Protein AF-A0A7S9HEJ2-F1 (afdb_monomer_lite)

Foldseek 3Di:
DDDDDDDDDPDPPVVVVVVVVVVVVVDPPVPPVPPDDDDPPPPDPDDDPLVVLVVVLVVLVVLLVVLVVVVDDPPDPSNVSNVVSVVSSVVSVVVNVVVVVVVVVVVVVVVVVVVVVVVVVVD

Sequence (123 aa):
MKKIANNQDRDGVASGKAQAHHWAILMPSNMANAVGGHSSHLRGEALSPLVRNRARNLMLAERYGLLLANYPTPGTEEWREMILINGLMGLHADRIARLELRLARSVSMQARRICEGLKSGAC

pLDDT: mean 75.52, std 24.95, range [34.84, 98.31]

Organism: NCBI:txid72407

Structure (mmCIF, N/CA/C/O backbone):
data_AF-A0A7S9HEJ2-F1
#
_entry.id   AF-A0A7S9HEJ2-F1
#
loop_
_atom_site.group_PDB
_atom_site.id
_atom_site.type_symbol
_atom_site.label_atom_id
_atom_site.label_alt_id
_atom_site.label_comp_id
_atom_site.label_asym_id
_atom_site.label_entity_id
_atom_site.label_seq_id
_atom_site.pdbx_PDB_ins_code
_atom_site.Cartn_x
_atom_site.Cartn_y
_atom_site.Cartn_z
_atom_site.occupancy
_atom_site.B_iso_or_equiv
_atom_site.auth_seq_id
_atom_site.auth_comp_id
_atom_site.auth_asym_id
_atom_site.auth_atom_id
_atom_site.pdbx_PDB_model_num
ATOM 1 N N . MET A 1 1 ? 17.605 -35.041 51.154 1.00 40.94 1 MET A N 1
ATOM 2 C CA . MET A 1 1 ? 18.213 -35.289 49.826 1.00 40.94 1 MET A CA 1
ATOM 3 C C . MET A 1 1 ? 17.146 -35.191 48.742 1.00 40.94 1 MET A C 1
ATOM 5 O O . MET A 1 1 ? 16.263 -36.033 48.728 1.00 40.94 1 MET A O 1
ATOM 9 N N . LYS A 1 2 ? 17.227 -34.171 47.876 1.00 37.66 2 LYS A N 1
ATOM 10 C CA . LYS A 1 2 ? 17.077 -34.219 46.402 1.00 37.66 2 LYS A CA 1
ATOM 11 C C . LYS A 1 2 ? 17.097 -32.775 45.877 1.00 37.66 2 LYS A C 1
ATOM 13 O O . LYS A 1 2 ? 16.096 -32.073 45.908 1.00 37.66 2 LYS A O 1
ATOM 18 N N . LYS A 1 3 ? 18.290 -32.333 45.463 1.00 40.19 3 LYS A N 1
ATOM 19 C CA . LYS A 1 3 ? 18.494 -31.188 44.566 1.00 40.19 3 LYS A CA 1
ATOM 20 C C . LYS A 1 3 ? 17.990 -31.613 43.188 1.00 40.19 3 LYS A C 1
ATOM 22 O O . LYS A 1 3 ? 18.443 -32.644 42.696 1.00 40.19 3 LYS A O 1
ATOM 27 N N . ILE A 1 4 ? 17.107 -30.833 42.577 1.00 43.03 4 ILE A N 1
ATOM 28 C CA . ILE A 1 4 ? 16.840 -30.925 41.141 1.00 43.03 4 ILE A CA 1
ATOM 29 C C . ILE A 1 4 ? 17.580 -29.750 40.506 1.00 43.03 4 ILE A C 1
ATOM 31 O O . ILE A 1 4 ? 17.310 -28.592 40.812 1.00 43.03 4 ILE A O 1
ATOM 35 N N . ALA A 1 5 ? 18.594 -30.091 39.721 1.00 39.66 5 ALA A N 1
ATOM 36 C CA . ALA A 1 5 ? 19.352 -29.196 38.865 1.00 39.66 5 ALA A CA 1
ATOM 37 C C . ALA A 1 5 ? 18.833 -29.296 37.421 1.00 39.66 5 ALA A C 1
ATOM 39 O O . ALA A 1 5 ? 18.221 -30.304 37.069 1.00 39.66 5 ALA A O 1
ATOM 40 N N . ASN A 1 6 ? 19.223 -28.308 36.605 1.00 36.34 6 ASN A N 1
ATOM 41 C CA . ASN A 1 6 ? 19.098 -28.212 35.142 1.00 36.34 6 ASN A CA 1
ATOM 42 C C . ASN A 1 6 ? 17.681 -27.977 34.588 1.00 36.34 6 ASN A C 1
ATOM 44 O O . ASN A 1 6 ? 16.712 -28.508 35.099 1.00 36.34 6 ASN A O 1
ATOM 48 N N . ASN A 1 7 ? 17.480 -27.187 33.532 1.00 36.19 7 ASN A N 1
ATOM 49 C CA . ASN A 1 7 ? 18.384 -26.872 32.428 1.00 36.19 7 ASN A CA 1
ATOM 50 C C . ASN A 1 7 ? 18.087 -25.468 31.878 1.00 36.19 7 ASN A C 1
ATOM 52 O O . ASN A 1 7 ? 16.936 -25.046 31.818 1.00 36.19 7 ASN A O 1
ATOM 56 N N . GLN A 1 8 ? 19.141 -24.772 31.456 1.00 44.47 8 GLN A N 1
ATOM 57 C CA . GLN A 1 8 ? 19.055 -23.611 30.575 1.00 44.47 8 GLN A CA 1
ATOM 58 C C . GLN A 1 8 ? 18.366 -24.018 29.269 1.00 44.47 8 GLN A C 1
ATOM 60 O O . GLN A 1 8 ? 18.913 -24.853 28.553 1.00 44.47 8 GLN A O 1
ATOM 65 N N . ASP A 1 9 ? 17.250 -23.378 28.923 1.00 36.38 9 ASP A N 1
ATOM 66 C CA . ASP A 1 9 ? 16.768 -23.359 27.542 1.00 36.38 9 ASP A CA 1
ATOM 67 C C . ASP A 1 9 ? 17.307 -22.101 26.859 1.00 36.38 9 ASP A C 1
ATOM 69 O O . ASP A 1 9 ? 16.798 -20.983 26.979 1.00 36.38 9 ASP A O 1
ATOM 73 N N . ARG A 1 10 ? 18.452 -22.297 26.207 1.00 46.47 10 ARG A N 1
ATOM 74 C CA . ARG A 1 10 ? 19.019 -21.383 25.225 1.00 46.47 10 ARG A CA 1
ATOM 75 C C . ARG A 1 10 ? 18.313 -21.654 23.903 1.0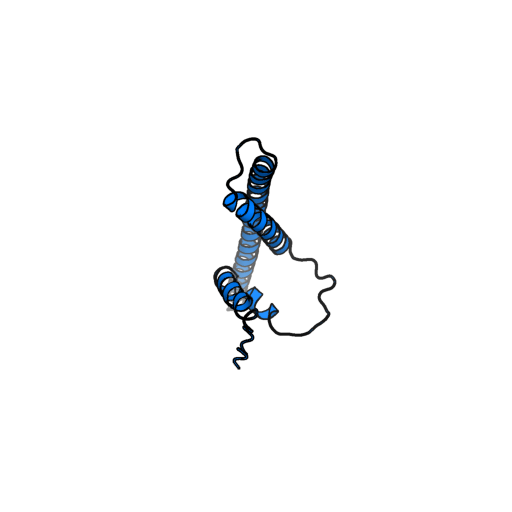0 46.47 10 ARG A C 1
ATOM 77 O O . ARG A 1 10 ? 18.800 -22.506 23.187 1.00 46.47 10 ARG A O 1
ATOM 84 N N . ASP A 1 11 ? 17.256 -20.924 23.551 1.00 42.25 11 ASP A N 1
ATOM 85 C CA . ASP A 1 11 ? 16.761 -20.943 22.159 1.00 42.25 11 ASP A CA 1
ATOM 86 C C . ASP A 1 11 ? 16.049 -19.656 21.699 1.00 42.25 11 ASP A C 1
ATOM 88 O O . ASP A 1 11 ? 15.240 -19.639 20.774 1.00 42.25 11 ASP A O 1
ATOM 92 N N . GLY A 1 12 ? 16.469 -18.504 22.230 1.00 38.31 12 GLY A N 1
ATOM 93 C CA . GLY A 1 12 ? 16.130 -17.186 21.666 1.00 38.31 12 GLY A CA 1
ATOM 94 C C . GLY A 1 12 ? 16.763 -16.883 20.293 1.00 38.31 12 GLY A C 1
ATOM 95 O O . GLY A 1 12 ? 16.649 -15.765 19.800 1.00 38.31 12 GLY A O 1
ATOM 96 N N . VAL A 1 13 ? 17.454 -17.845 19.667 1.00 43.94 13 VAL A N 1
ATOM 97 C CA . VAL A 1 13 ? 18.205 -17.652 18.410 1.00 43.94 13 VAL A CA 1
ATOM 98 C C . VAL A 1 13 ? 17.479 -18.253 17.194 1.00 43.94 13 VAL A C 1
ATOM 100 O O . VAL A 1 13 ? 17.736 -17.844 16.059 1.00 43.94 13 VAL A O 1
ATOM 103 N N . ALA A 1 14 ? 16.520 -19.164 17.393 1.00 41.41 14 ALA A N 1
ATOM 104 C CA . ALA A 1 14 ? 15.817 -19.826 16.290 1.00 41.41 14 ALA A CA 1
ATOM 105 C C . ALA A 1 14 ? 14.677 -18.983 15.678 1.00 41.41 14 ALA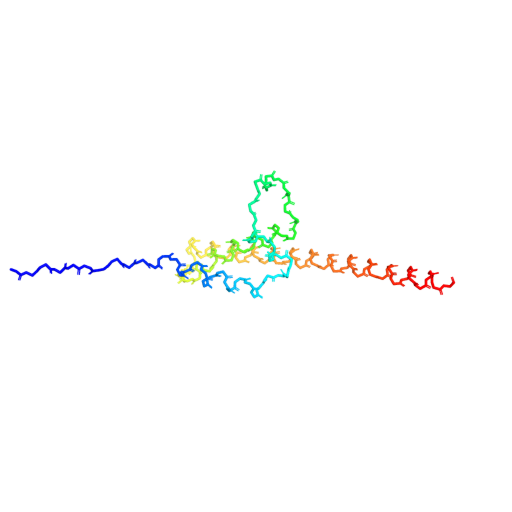 A C 1
ATOM 107 O O . ALA A 1 14 ? 14.390 -19.112 14.486 1.00 41.41 14 ALA A O 1
ATOM 108 N N . SER A 1 15 ? 14.074 -18.060 16.439 1.00 46.12 15 SER A N 1
ATOM 109 C CA . SER A 1 15 ? 12.928 -17.266 15.960 1.00 46.12 15 SER A CA 1
ATOM 110 C C . SER A 1 15 ? 13.301 -16.222 14.896 1.00 46.12 15 SER A C 1
ATOM 112 O O . SER A 1 15 ? 12.484 -15.904 14.035 1.00 46.12 15 SER A O 1
ATOM 114 N N . GLY A 1 16 ? 14.537 -15.709 14.902 1.00 39.72 16 GLY A N 1
ATOM 115 C CA . GLY A 1 16 ? 14.978 -14.696 13.933 1.00 39.72 16 GLY A CA 1
ATOM 116 C C . GLY A 1 16 ? 15.288 -15.265 12.544 1.00 39.72 16 GLY A C 1
ATOM 117 O O . GLY A 1 16 ? 15.007 -14.626 11.531 1.00 39.72 16 GLY A O 1
ATOM 118 N N . LYS A 1 17 ? 15.825 -16.492 12.471 1.00 43.72 17 LYS A N 1
ATOM 119 C CA . LYS A 1 17 ? 16.170 -17.123 11.186 1.00 43.72 17 LYS A CA 1
ATOM 120 C C . LYS A 1 17 ? 14.927 -17.554 10.413 1.00 43.72 17 LYS A C 1
ATOM 122 O O . LYS A 1 17 ? 14.845 -17.293 9.218 1.00 43.72 17 LYS A O 1
ATOM 127 N N . ALA A 1 18 ? 13.932 -18.134 11.085 1.00 45.88 18 ALA A N 1
ATOM 128 C CA . ALA A 1 18 ? 12.694 -18.566 10.433 1.00 45.88 18 ALA A CA 1
ATOM 129 C C . ALA A 1 18 ? 11.897 -17.389 9.836 1.00 45.88 18 ALA A C 1
ATOM 131 O O . ALA A 1 18 ? 11.342 -17.509 8.744 1.00 45.88 18 ALA A O 1
ATOM 132 N N . GLN A 1 19 ? 11.910 -16.224 10.493 1.00 47.97 19 GLN A N 1
ATOM 133 C CA . GLN A 1 19 ? 11.238 -15.023 9.991 1.00 47.97 19 GLN A CA 1
ATOM 134 C C . GLN A 1 19 ? 11.987 -14.389 8.807 1.00 47.97 19 GLN A C 1
ATOM 136 O O . GLN A 1 19 ? 11.357 -13.901 7.871 1.00 47.97 19 GLN A O 1
ATOM 14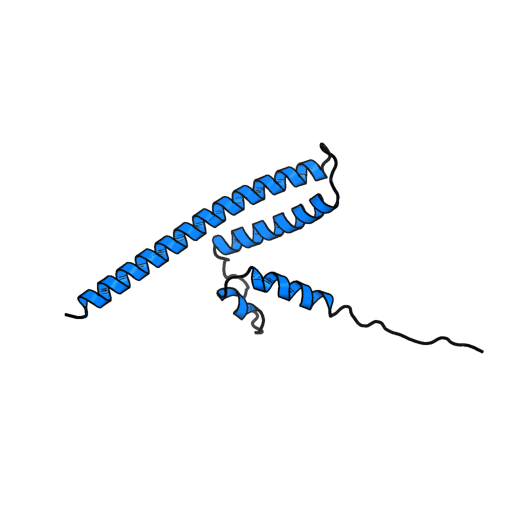1 N N . ALA A 1 20 ? 13.323 -14.469 8.788 1.00 48.59 20 ALA A N 1
ATOM 142 C CA . ALA A 1 20 ? 14.142 -13.999 7.668 1.00 48.59 20 ALA A CA 1
ATOM 143 C C . ALA A 1 20 ? 13.903 -14.799 6.371 1.00 48.59 20 ALA A C 1
ATOM 145 O O . ALA A 1 20 ? 13.948 -14.229 5.280 1.00 48.59 20 ALA A O 1
ATOM 146 N N . HIS A 1 21 ? 13.589 -16.096 6.473 1.00 48.03 21 HIS A N 1
ATOM 147 C CA . HIS A 1 21 ? 13.322 -16.940 5.303 1.00 48.03 21 HIS A CA 1
ATOM 148 C C . HIS A 1 21 ? 11.977 -16.644 4.618 1.00 48.03 21 HIS A C 1
ATOM 150 O O . HIS A 1 21 ? 11.869 -16.844 3.410 1.00 48.03 21 HIS A O 1
ATOM 156 N N . HIS A 1 22 ? 10.976 -16.116 5.332 1.00 44.19 22 HIS A N 1
ATOM 157 C CA . HIS A 1 22 ? 9.691 -15.753 4.720 1.00 44.19 22 HIS A CA 1
ATOM 158 C C . HIS A 1 22 ? 9.807 -14.498 3.835 1.00 44.19 22 HIS A C 1
ATOM 160 O O . HIS A 1 22 ? 9.222 -14.426 2.756 1.00 44.19 22 HIS A O 1
ATOM 166 N N . TRP A 1 23 ? 10.627 -13.523 4.242 1.00 40.44 23 TRP A N 1
ATOM 167 C CA . TRP A 1 23 ? 10.828 -12.280 3.488 1.00 40.44 23 TRP A CA 1
ATOM 168 C C . TRP A 1 23 ? 11.634 -12.461 2.196 1.00 40.44 23 TRP A C 1
ATOM 170 O O . TRP A 1 23 ? 11.516 -11.641 1.287 1.00 40.44 23 TRP A O 1
ATOM 180 N N . ALA A 1 24 ? 12.409 -13.543 2.071 1.00 50.69 24 ALA A N 1
ATOM 181 C CA . ALA A 1 24 ? 13.194 -13.832 0.869 1.00 50.69 24 ALA A CA 1
ATOM 182 C C . ALA A 1 24 ? 12.326 -14.176 -0.356 1.00 50.69 24 ALA A C 1
ATOM 184 O O . ALA A 1 24 ? 12.755 -13.965 -1.486 1.00 50.69 24 ALA A O 1
ATOM 185 N N . ILE A 1 25 ? 11.095 -14.657 -0.144 1.00 54.66 25 ILE A N 1
ATOM 186 C CA . ILE A 1 25 ? 10.165 -15.034 -1.221 1.00 54.66 25 ILE A CA 1
ATOM 187 C C . ILE A 1 25 ? 9.480 -13.794 -1.835 1.00 54.66 25 ILE A C 1
ATOM 189 O O . ILE A 1 25 ? 9.057 -13.826 -2.987 1.00 54.66 25 ILE A O 1
ATOM 193 N N . LEU A 1 26 ? 9.417 -12.675 -1.100 1.00 53.69 26 LEU A N 1
ATOM 194 C CA . LEU A 1 26 ? 8.764 -11.427 -1.528 1.00 53.69 26 LEU A CA 1
ATOM 195 C C . LEU A 1 26 ? 9.728 -10.321 -1.998 1.00 53.69 26 LEU A C 1
ATOM 197 O O . LEU A 1 26 ? 9.273 -9.251 -2.409 1.00 53.69 26 LEU A O 1
ATOM 201 N N . MET A 1 27 ? 11.043 -10.539 -1.941 1.00 45.88 27 MET A N 1
ATOM 202 C CA . MET A 1 27 ? 12.040 -9.513 -2.267 1.00 45.88 27 MET A CA 1
ATOM 203 C C . MET A 1 27 ? 12.646 -9.740 -3.664 1.00 45.88 27 MET A C 1
ATOM 205 O O . MET A 1 27 ? 13.093 -10.846 -3.963 1.00 45.88 27 MET A O 1
ATOM 209 N N . PRO A 1 28 ? 12.723 -8.710 -4.531 1.00 53.38 28 PRO A N 1
ATOM 210 C CA . PRO A 1 28 ? 13.456 -8.800 -5.792 1.00 53.38 28 PRO A CA 1
ATOM 211 C C . PRO A 1 28 ? 14.946 -9.095 -5.559 1.00 53.38 28 PRO A C 1
ATOM 213 O O . PRO A 1 28 ? 15.537 -8.608 -4.592 1.00 53.38 28 PRO A O 1
ATOM 216 N N . SER A 1 29 ? 15.582 -9.810 -6.493 1.00 52.78 29 SER A N 1
ATOM 217 C CA . SER A 1 29 ? 16.972 -10.297 -6.406 1.00 52.78 29 SER A CA 1
ATOM 218 C C . SER A 1 29 ? 18.046 -9.227 -6.139 1.00 52.78 29 SER A C 1
ATOM 220 O O . SER A 1 29 ? 19.181 -9.569 -5.824 1.00 52.78 29 SER A O 1
ATOM 222 N N . ASN A 1 30 ? 17.723 -7.933 -6.228 1.00 57.12 30 ASN A N 1
ATOM 223 C CA . ASN A 1 30 ? 18.665 -6.843 -5.964 1.00 57.12 30 ASN A CA 1
ATOM 224 C C . ASN A 1 30 ? 18.866 -6.513 -4.469 1.00 57.12 30 ASN A C 1
ATOM 226 O O . ASN A 1 30 ? 19.697 -5.663 -4.160 1.00 57.12 30 ASN A O 1
ATOM 230 N N . MET A 1 31 ? 18.135 -7.155 -3.550 1.00 48.91 31 MET A N 1
ATOM 231 C CA . MET A 1 31 ? 18.231 -6.901 -2.100 1.00 48.91 31 MET A CA 1
ATOM 232 C C . MET A 1 31 ? 19.071 -7.948 -1.337 1.00 48.91 31 MET A C 1
ATOM 234 O O . MET A 1 31 ? 19.369 -7.745 -0.162 1.00 48.91 31 MET A O 1
ATOM 238 N N . ALA A 1 32 ? 19.501 -9.043 -1.979 1.00 52.31 32 ALA A N 1
ATOM 239 C CA . ALA A 1 32 ? 20.243 -10.130 -1.319 1.00 52.31 32 ALA A CA 1
ATOM 240 C C . ALA A 1 32 ? 21.680 -9.748 -0.893 1.00 52.31 32 ALA A C 1
ATOM 242 O O . ALA A 1 32 ? 22.224 -10.336 0.038 1.00 52.31 32 ALA A O 1
ATOM 243 N N . ASN A 1 33 ? 22.279 -8.724 -1.510 1.00 47.41 33 ASN A N 1
ATOM 244 C CA . ASN A 1 33 ? 23.645 -8.275 -1.200 1.00 47.41 33 ASN A CA 1
ATOM 245 C C . ASN A 1 33 ? 23.776 -7.465 0.104 1.00 47.41 33 ASN A C 1
ATOM 247 O O . ASN A 1 33 ? 24.890 -7.136 0.499 1.00 47.41 33 ASN A O 1
ATOM 251 N N . ALA A 1 34 ? 22.676 -7.130 0.785 1.00 49.47 34 ALA A N 1
ATOM 252 C CA . ALA A 1 34 ? 22.713 -6.267 1.970 1.00 49.47 34 ALA A CA 1
ATOM 253 C C . ALA A 1 34 ? 22.954 -7.011 3.302 1.00 49.47 34 ALA A C 1
ATOM 255 O O . ALA A 1 34 ? 23.061 -6.368 4.342 1.00 49.47 34 ALA A O 1
ATOM 256 N N . VAL A 1 35 ? 23.031 -8.348 3.301 1.00 47.53 35 VAL A N 1
ATOM 257 C CA . VAL A 1 35 ? 23.050 -9.157 4.542 1.00 47.53 35 VAL A CA 1
ATOM 258 C C . VAL A 1 35 ? 24.462 -9.611 4.955 1.00 47.53 35 VAL A C 1
ATOM 260 O O . VAL A 1 35 ? 24.638 -10.211 6.011 1.00 47.53 35 VAL A O 1
ATOM 263 N N . GLY A 1 36 ? 25.505 -9.281 4.187 1.00 40.28 36 GLY A N 1
ATOM 264 C CA . GLY A 1 36 ? 26.872 -9.708 4.499 1.00 40.28 36 GLY A CA 1
ATOM 265 C C . GLY A 1 36 ? 27.923 -8.665 4.155 1.00 40.28 36 GLY A C 1
ATOM 266 O O . GLY A 1 36 ? 28.526 -8.733 3.093 1.00 40.28 36 GLY A O 1
ATOM 267 N N . GLY A 1 37 ? 28.184 -7.721 5.058 1.00 34.84 37 GLY A N 1
ATOM 268 C CA . GLY A 1 37 ? 29.343 -6.842 4.918 1.00 34.84 37 GLY A CA 1
ATOM 269 C C . GLY A 1 37 ? 29.308 -5.641 5.848 1.00 34.84 37 GLY A C 1
ATOM 270 O O . GLY A 1 37 ? 28.521 -4.720 5.658 1.00 34.84 37 GLY A O 1
ATOM 271 N N . HIS A 1 38 ? 30.192 -5.641 6.843 1.00 43.69 38 HIS A N 1
ATOM 272 C CA . HIS A 1 38 ? 30.537 -4.464 7.630 1.00 43.69 38 HIS A CA 1
ATOM 273 C C . HIS A 1 38 ? 30.900 -3.295 6.703 1.00 43.69 38 HIS A C 1
ATOM 275 O O . HIS A 1 38 ? 31.908 -3.364 6.007 1.00 43.69 38 HIS A O 1
ATOM 281 N N . SER A 1 39 ? 30.131 -2.209 6.721 1.00 37.75 39 SER A N 1
ATOM 282 C CA . SER A 1 39 ? 30.666 -0.886 6.399 1.00 37.75 39 SER A CA 1
ATOM 283 C C . SER A 1 39 ? 29.732 0.199 6.914 1.00 37.75 39 SER A C 1
ATOM 285 O O . SER A 1 39 ? 28.567 0.301 6.531 1.00 37.75 39 SER A O 1
ATOM 287 N N . SER A 1 40 ? 30.264 1.018 7.808 1.00 39.69 40 SER A N 1
ATOM 288 C CA . SER A 1 40 ? 29.671 2.198 8.432 1.00 39.69 40 SER A CA 1
ATOM 289 C C . SER A 1 40 ? 29.435 3.353 7.439 1.00 39.69 40 SER A C 1
ATOM 291 O O . SER A 1 40 ? 29.806 4.492 7.712 1.00 39.69 40 SER A O 1
ATOM 293 N N . HIS A 1 41 ? 28.820 3.083 6.282 1.00 35.25 41 HIS A N 1
ATOM 294 C CA . HIS A 1 41 ? 28.671 4.050 5.186 1.00 35.25 41 HIS A CA 1
ATOM 295 C C . HIS A 1 41 ? 27.221 4.386 4.797 1.00 35.25 41 HIS A C 1
ATOM 297 O O . HIS A 1 41 ? 26.989 5.057 3.800 1.00 35.25 41 HIS A O 1
ATOM 303 N N . LEU A 1 42 ? 26.221 3.989 5.590 1.00 43.44 42 LEU A N 1
ATOM 304 C CA . LEU A 1 42 ? 24.804 4.257 5.286 1.00 43.44 42 LEU A CA 1
ATOM 305 C C . LEU A 1 42 ? 24.225 5.455 6.054 1.00 43.44 42 LEU A C 1
ATOM 307 O O . LEU A 1 42 ? 23.056 5.459 6.439 1.00 43.44 42 LEU A O 1
ATOM 311 N N . ARG A 1 43 ? 25.020 6.509 6.267 1.00 39.66 43 ARG A N 1
ATOM 312 C CA . ARG A 1 43 ? 24.493 7.812 6.695 1.00 39.66 43 ARG A CA 1
ATOM 313 C C . ARG A 1 43 ? 24.333 8.711 5.469 1.00 39.66 43 ARG A C 1
ATOM 315 O O . ARG A 1 43 ? 25.150 9.594 5.250 1.00 39.66 43 ARG A O 1
ATOM 322 N N . GLY A 1 44 ? 23.273 8.495 4.687 1.00 44.34 44 GLY A N 1
ATOM 323 C CA . GLY A 1 44 ? 22.776 9.539 3.780 1.00 44.34 44 GLY A CA 1
ATOM 324 C C . GLY A 1 44 ? 22.523 9.190 2.315 1.00 44.34 44 GLY A C 1
ATOM 325 O O . GLY A 1 44 ? 22.198 10.107 1.565 1.00 44.34 44 GLY A O 1
ATOM 326 N N . GLU A 1 45 ? 22.581 7.931 1.877 1.00 53.66 45 GLU A N 1
ATOM 327 C CA . GLU A 1 45 ? 21.994 7.601 0.572 1.00 53.66 45 GLU A CA 1
ATOM 328 C C . GLU A 1 45 ? 20.469 7.683 0.680 1.00 53.66 45 GLU A C 1
ATOM 330 O O . GLU A 1 45 ? 19.798 6.825 1.259 1.00 53.66 45 GLU A O 1
ATOM 335 N N . ALA A 1 46 ? 19.904 8.783 0.181 1.00 77.06 46 ALA A N 1
ATOM 336 C CA . ALA A 1 46 ? 18.468 8.990 0.177 1.00 77.06 46 ALA A CA 1
ATOM 337 C C . ALA A 1 46 ? 17.796 7.843 -0.590 1.00 77.06 46 ALA A C 1
ATOM 339 O O . ALA A 1 46 ? 17.913 7.753 -1.812 1.00 77.06 46 ALA A O 1
ATOM 340 N N . LEU A 1 47 ? 17.060 6.984 0.129 1.00 82.38 47 LEU A N 1
ATOM 341 C CA . LEU A 1 47 ? 16.311 5.880 -0.473 1.00 82.38 47 LEU A CA 1
ATOM 342 C C . LEU A 1 47 ? 15.498 6.381 -1.665 1.00 82.38 47 LEU A C 1
ATOM 344 O O . LEU A 1 47 ? 14.802 7.409 -1.563 1.00 82.38 47 LEU A O 1
ATOM 348 N N . SER A 1 48 ? 15.548 5.613 -2.758 1.00 91.56 48 SER A N 1
ATOM 349 C CA . SER A 1 48 ? 14.758 5.900 -3.950 1.00 91.56 48 SER A CA 1
ATOM 350 C C . SER A 1 48 ? 13.278 6.052 -3.570 1.00 91.56 48 SER A C 1
ATOM 352 O O . SER A 1 48 ? 12.801 5.393 -2.634 1.00 91.56 48 SER A O 1
ATOM 354 N N . PRO A 1 49 ? 12.506 6.901 -4.271 1.00 93.06 49 PRO A N 1
ATOM 355 C CA . PRO A 1 49 ? 11.098 7.112 -3.943 1.00 93.06 49 PRO A CA 1
ATOM 356 C C . PRO A 1 49 ? 10.283 5.813 -3.886 1.00 93.06 49 PRO A C 1
ATOM 358 O O . PRO A 1 49 ? 9.358 5.716 -3.081 1.00 93.06 49 PRO A O 1
ATOM 361 N N . LEU A 1 50 ? 10.639 4.819 -4.709 1.00 94.19 50 LEU A N 1
ATOM 362 C CA . LEU A 1 50 ? 9.996 3.505 -4.732 1.00 94.19 50 LEU A CA 1
ATOM 363 C C . LEU A 1 50 ? 10.282 2.723 -3.447 1.00 94.19 50 LEU A C 1
ATOM 365 O O . LEU A 1 50 ? 9.347 2.290 -2.777 1.00 94.19 50 LEU A O 1
ATOM 369 N N . VAL A 1 51 ? 11.556 2.606 -3.067 1.00 94.50 51 VAL A N 1
ATOM 370 C CA . VAL A 1 51 ? 11.968 1.883 -1.854 1.00 94.50 51 VAL A CA 1
ATOM 371 C C . VAL A 1 51 ? 11.388 2.548 -0.608 1.00 94.50 51 VAL A C 1
ATOM 373 O O . VAL A 1 51 ? 10.828 1.873 0.251 1.00 94.50 51 VAL A O 1
ATOM 376 N N . ARG A 1 52 ? 11.409 3.884 -0.548 1.00 94.69 52 ARG A N 1
ATOM 377 C CA . ARG A 1 52 ? 10.820 4.645 0.561 1.00 94.69 52 ARG A CA 1
ATOM 378 C C . ARG A 1 52 ? 9.316 4.405 0.713 1.00 94.69 52 ARG A C 1
ATOM 380 O O . ARG A 1 52 ? 8.837 4.291 1.836 1.00 94.69 52 ARG A O 1
ATOM 387 N N . ASN A 1 53 ? 8.564 4.357 -0.391 1.00 96.12 53 ASN A N 1
ATOM 388 C CA . ASN A 1 53 ? 7.123 4.091 -0.325 1.00 96.12 53 ASN A CA 1
ATOM 389 C C . ASN A 1 53 ? 6.840 2.649 0.098 1.00 96.12 53 ASN A C 1
ATOM 391 O O . ASN A 1 53 ? 5.985 2.447 0.951 1.00 96.12 53 ASN A O 1
ATOM 395 N N . ARG A 1 54 ? 7.584 1.669 -0.431 1.00 96.19 54 ARG A N 1
ATOM 396 C CA . ARG A 1 54 ? 7.456 0.263 -0.015 1.00 96.19 54 ARG A CA 1
ATOM 397 C C . ARG A 1 54 ? 7.724 0.090 1.480 1.00 96.19 54 ARG A C 1
ATOM 399 O O . ARG A 1 54 ? 6.900 -0.497 2.165 1.00 96.19 54 ARG A O 1
ATOM 406 N N . ALA A 1 55 ? 8.812 0.665 1.992 1.00 96.31 55 ALA A N 1
ATOM 407 C CA . ALA A 1 55 ? 9.153 0.591 3.412 1.00 96.31 55 ALA A CA 1
ATOM 408 C C . ALA A 1 55 ? 8.055 1.187 4.307 1.00 96.31 55 ALA A C 1
ATOM 410 O O . ALA A 1 55 ? 7.622 0.549 5.260 1.00 96.31 55 ALA A O 1
ATOM 411 N N . ARG A 1 56 ? 7.540 2.375 3.961 1.00 96.00 56 ARG A N 1
ATOM 412 C CA . ARG A 1 56 ? 6.411 2.984 4.686 1.00 96.00 56 ARG A CA 1
ATOM 413 C C . ARG A 1 56 ? 5.165 2.105 4.645 1.00 96.00 56 ARG A C 1
ATOM 415 O O . ARG A 1 56 ? 4.509 1.944 5.665 1.00 96.00 56 ARG A O 1
ATOM 422 N N . ASN A 1 57 ? 4.868 1.514 3.488 1.00 97.56 57 ASN A N 1
ATOM 423 C CA . ASN A 1 57 ? 3.705 0.648 3.340 1.00 97.56 57 ASN A CA 1
ATOM 424 C C . ASN A 1 57 ? 3.815 -0.629 4.186 1.00 97.56 57 ASN A C 1
ATOM 426 O O . ASN A 1 57 ? 2.817 -1.083 4.730 1.00 97.56 57 ASN A O 1
ATOM 430 N N . LEU A 1 58 ? 5.025 -1.180 4.330 1.00 97.44 58 LEU A N 1
ATOM 431 C CA . LEU A 1 58 ? 5.279 -2.338 5.191 1.00 97.44 58 LEU A CA 1
ATOM 432 C C . LEU A 1 58 ? 5.081 -2.004 6.674 1.00 97.44 58 LEU A C 1
ATOM 434 O O . LEU A 1 58 ? 4.441 -2.777 7.375 1.00 97.44 58 LEU A O 1
ATOM 438 N N . MET A 1 59 ? 5.546 -0.837 7.136 1.00 97.19 59 MET A N 1
ATOM 439 C CA . MET A 1 59 ? 5.316 -0.393 8.521 1.00 97.19 59 MET A CA 1
ATOM 440 C C . MET A 1 59 ? 3.822 -0.219 8.833 1.00 97.19 59 MET A C 1
ATOM 442 O O . MET A 1 59 ? 3.357 -0.568 9.916 1.00 97.19 59 MET A O 1
ATOM 446 N N . LEU A 1 60 ? 3.055 0.311 7.876 1.00 98.06 60 LEU A N 1
ATOM 447 C CA . LEU A 1 60 ? 1.602 0.417 8.006 1.00 98.06 60 LEU A CA 1
ATOM 448 C C . LEU A 1 60 ? 0.933 -0.962 8.030 1.00 98.06 60 LEU A C 1
ATOM 450 O O . LEU A 1 60 ? 0.078 -1.200 8.878 1.00 98.06 60 LEU A O 1
ATOM 454 N N . ALA A 1 61 ? 1.344 -1.873 7.145 1.00 97.88 61 ALA A N 1
ATOM 455 C CA . ALA A 1 61 ? 0.816 -3.234 7.093 1.00 97.88 61 ALA A CA 1
ATOM 456 C C . ALA A 1 61 ? 1.082 -4.014 8.390 1.00 97.88 61 ALA A C 1
ATOM 458 O O . ALA A 1 61 ? 0.215 -4.758 8.843 1.00 97.88 61 ALA A O 1
ATOM 459 N N . GLU A 1 62 ? 2.243 -3.808 9.015 1.00 97.94 62 GLU A N 1
ATOM 460 C CA . GLU A 1 62 ? 2.571 -4.389 10.318 1.00 97.94 62 GLU A CA 1
ATOM 461 C C . GLU A 1 62 ? 1.580 -3.931 11.398 1.00 97.94 62 GLU A C 1
ATOM 463 O O . GLU A 1 62 ? 0.945 -4.765 12.047 1.00 97.94 62 GLU A O 1
ATOM 468 N N . ARG A 1 63 ? 1.359 -2.614 11.542 1.00 97.31 63 ARG A N 1
ATOM 469 C CA . ARG A 1 63 ? 0.374 -2.087 12.503 1.00 97.31 63 ARG A CA 1
ATOM 470 C C . ARG A 1 63 ? -1.049 -2.543 12.175 1.00 97.31 63 ARG A C 1
ATOM 472 O O . ARG A 1 63 ? -1.795 -2.898 13.083 1.00 97.31 63 ARG A O 1
ATOM 479 N N . TYR A 1 64 ? -1.417 -2.565 10.897 1.00 97.75 64 TYR A N 1
ATOM 480 C CA . TYR A 1 64 ? -2.724 -3.043 10.451 1.00 97.75 64 TYR A CA 1
ATOM 481 C C . TYR A 1 64 ? -2.968 -4.505 10.846 1.00 97.75 64 TYR A C 1
ATOM 483 O O . TYR A 1 64 ? -4.038 -4.831 11.354 1.00 97.75 64 TYR A O 1
ATOM 491 N N . GLY A 1 65 ? -1.965 -5.371 10.672 1.00 96.69 65 GLY A N 1
ATOM 492 C CA . GLY A 1 65 ? -2.037 -6.778 11.065 1.00 96.69 65 GLY A CA 1
ATOM 493 C C . GLY A 1 65 ? -2.248 -6.967 12.569 1.00 96.69 65 GLY A C 1
ATOM 494 O O . GLY A 1 65 ? -3.072 -7.787 12.971 1.00 96.69 65 GLY A O 1
ATOM 495 N N . LEU A 1 66 ? -1.570 -6.166 13.400 1.00 96.94 66 LEU A N 1
ATOM 496 C CA . LEU A 1 66 ? -1.768 -6.174 14.855 1.00 96.94 66 LEU A CA 1
ATOM 497 C C . LEU A 1 66 ? -3.186 -5.741 15.248 1.00 96.94 66 LEU A C 1
ATOM 499 O O . LEU A 1 66 ? -3.793 -6.349 16.126 1.00 96.94 66 LEU A O 1
ATOM 503 N N . LEU A 1 67 ? -3.728 -4.712 14.589 1.00 96.69 67 LEU A N 1
ATOM 504 C CA . LEU A 1 67 ? -5.102 -4.268 14.824 1.00 96.69 67 LEU A CA 1
ATOM 505 C C . LEU A 1 67 ? -6.102 -5.350 14.407 1.00 96.69 67 LEU A C 1
ATOM 507 O O . LEU A 1 67 ? -6.972 -5.695 15.197 1.00 96.69 67 LEU A O 1
ATOM 511 N N . LEU A 1 68 ? -5.943 -5.949 13.225 1.00 94.88 68 LEU A N 1
ATOM 512 C CA . LEU A 1 68 ? -6.806 -7.040 12.762 1.00 94.88 68 LEU A CA 1
ATOM 513 C C . LEU A 1 68 ? -6.835 -8.228 13.729 1.00 94.88 68 LEU A C 1
ATOM 515 O O . LEU A 1 68 ? -7.906 -8.772 13.981 1.00 94.88 68 LEU A O 1
ATOM 519 N N . ALA A 1 69 ? -5.685 -8.607 14.290 1.00 95.94 69 ALA A N 1
ATOM 520 C CA . ALA A 1 69 ? -5.596 -9.713 15.243 1.00 95.94 69 ALA A CA 1
ATOM 521 C C . ALA A 1 69 ? -6.420 -9.472 16.521 1.00 95.94 69 ALA A C 1
ATOM 523 O O . ALA A 1 69 ? -6.897 -10.426 17.134 1.00 95.94 69 ALA A O 1
ATOM 524 N N . ASN A 1 70 ? -6.620 -8.205 16.895 1.00 93.88 70 ASN A N 1
ATOM 525 C CA . ASN A 1 70 ? -7.387 -7.805 18.072 1.00 93.88 70 ASN A CA 1
ATOM 526 C C . ASN A 1 70 ? -8.878 -7.563 17.784 1.00 93.88 70 ASN A C 1
ATOM 528 O O . ASN A 1 70 ? -9.613 -7.251 18.717 1.00 93.88 70 ASN A O 1
ATOM 532 N N . TYR A 1 71 ? -9.329 -7.691 16.528 1.00 91.31 71 TYR A N 1
ATOM 533 C CA . TYR A 1 71 ? -10.726 -7.507 16.104 1.00 91.31 71 TYR A CA 1
ATOM 534 C C . TYR A 1 71 ? -11.407 -6.278 16.741 1.00 91.31 71 TYR A C 1
ATOM 536 O O . TYR A 1 71 ? -12.381 -6.419 17.488 1.00 91.31 71 TYR A O 1
ATOM 544 N N . PRO A 1 72 ? -10.905 -5.056 16.479 1.00 94.38 72 PRO A N 1
ATOM 545 C CA . PRO A 1 72 ? -11.387 -3.857 17.141 1.00 94.38 72 PRO A CA 1
ATOM 546 C C . PRO A 1 72 ? -12.866 -3.631 16.837 1.00 94.38 72 PRO A C 1
ATOM 548 O O . PRO A 1 72 ? -13.319 -3.740 15.693 1.00 94.38 72 PRO A O 1
ATOM 551 N N . THR A 1 73 ? -13.619 -3.299 17.883 1.00 95.94 73 THR A N 1
ATOM 552 C CA . THR A 1 73 ? -15.058 -3.062 17.763 1.00 95.94 73 THR A CA 1
ATOM 553 C C . THR A 1 73 ? -15.300 -1.802 16.926 1.00 95.94 73 THR A C 1
ATOM 555 O O . THR A 1 73 ? -14.628 -0.790 17.140 1.00 95.94 73 THR A O 1
ATOM 558 N N . PRO A 1 74 ? -16.261 -1.807 15.986 1.00 95.69 74 PRO A N 1
ATOM 559 C CA . PRO A 1 74 ? -16.607 -0.612 15.229 1.00 95.69 74 PRO A CA 1
ATOM 560 C C . PRO A 1 74 ? -16.857 0.606 16.123 1.00 95.69 74 PRO A C 1
ATOM 562 O O . PRO A 1 74 ? -17.565 0.527 17.124 1.00 95.69 74 PRO A O 1
ATOM 565 N N . GLY A 1 75 ? -16.274 1.746 15.749 1.00 93.00 75 GLY A N 1
ATOM 566 C CA . GLY A 1 75 ? -16.410 3.001 16.491 1.00 93.00 75 GLY A CA 1
ATOM 567 C C . GLY A 1 75 ? -15.395 3.218 17.620 1.00 93.00 75 GLY A C 1
ATOM 568 O O . GLY A 1 75 ? -15.357 4.330 18.158 1.00 93.00 75 GLY A O 1
ATOM 569 N N . THR A 1 76 ? -14.537 2.244 17.945 1.00 97.19 76 THR A N 1
ATOM 570 C CA . THR A 1 76 ? -13.402 2.481 18.855 1.00 97.19 76 THR A CA 1
ATOM 571 C C . THR A 1 76 ? -12.279 3.258 18.167 1.00 97.19 76 THR A C 1
ATOM 573 O O . THR A 1 76 ? -12.292 3.486 16.951 1.00 97.19 76 THR A O 1
ATOM 576 N N . GLU A 1 77 ? -11.306 3.714 18.953 1.00 97.56 77 GLU A N 1
ATOM 577 C CA . GLU A 1 77 ? -10.129 4.399 18.425 1.00 97.56 77 GLU A CA 1
ATOM 578 C C . GLU A 1 77 ? -9.280 3.467 17.557 1.00 97.56 77 GLU A C 1
ATOM 580 O O . GLU A 1 77 ? -8.917 3.840 16.445 1.00 97.56 77 GLU A O 1
ATOM 585 N N . GLU A 1 78 ? -9.075 2.228 17.998 1.00 96.81 78 GLU A N 1
ATOM 586 C CA . GLU A 1 78 ? -8.341 1.191 17.271 1.00 96.81 78 GLU A CA 1
ATOM 587 C C . GLU A 1 78 ? -9.014 0.864 15.936 1.00 96.81 78 GLU A C 1
ATOM 589 O O . GLU A 1 78 ? -8.343 0.673 14.922 1.00 96.81 78 GLU A O 1
ATOM 594 N N . TRP A 1 79 ? -10.351 0.845 15.903 1.00 97.25 79 TRP A N 1
ATOM 595 C CA . TRP A 1 79 ? -11.090 0.657 14.658 1.00 97.25 79 TRP A CA 1
ATOM 596 C C . TRP A 1 79 ? -10.901 1.843 13.707 1.00 97.25 79 TRP A C 1
ATOM 598 O O . TRP A 1 79 ? -10.641 1.645 12.519 1.00 97.25 79 TRP A O 1
ATOM 608 N N . ARG A 1 80 ? -10.972 3.082 14.211 1.00 98.06 80 ARG A N 1
ATOM 609 C CA . ARG A 1 80 ? -10.713 4.283 13.395 1.00 98.06 80 ARG A CA 1
ATOM 610 C C . ARG A 1 80 ? -9.284 4.304 12.858 1.00 98.06 80 ARG A C 1
ATO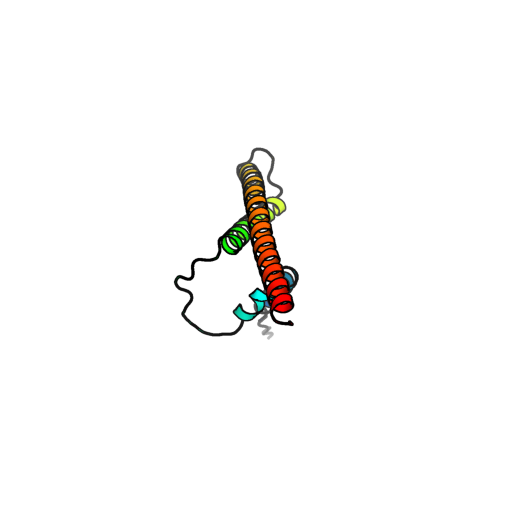M 612 O O . ARG A 1 80 ? -9.084 4.613 11.683 1.00 98.06 80 ARG A O 1
ATOM 619 N N . GLU A 1 81 ? -8.310 3.949 13.690 1.00 97.56 81 GLU A N 1
ATOM 620 C CA . GLU A 1 81 ? -6.912 3.813 13.291 1.00 97.56 81 GLU A CA 1
ATOM 621 C C . GLU A 1 81 ? -6.759 2.759 12.189 1.00 97.56 81 GLU A C 1
ATOM 623 O O . GLU A 1 81 ? -6.147 3.033 11.158 1.00 97.56 81 GLU A O 1
ATOM 628 N N . MET A 1 82 ? -7.373 1.586 12.355 1.00 97.50 82 MET A N 1
ATOM 629 C CA . MET A 1 82 ? -7.335 0.506 11.368 1.00 97.50 82 MET A CA 1
ATOM 630 C C . MET A 1 82 ? -7.875 0.962 10.004 1.00 97.50 82 MET A C 1
ATOM 632 O O . MET A 1 82 ? -7.240 0.720 8.975 1.00 97.50 82 MET A O 1
ATOM 636 N N . ILE A 1 83 ? -9.018 1.657 9.980 1.00 97.62 83 ILE A N 1
ATOM 637 C CA . ILE A 1 83 ? -9.604 2.194 8.742 1.00 97.62 83 ILE A CA 1
ATOM 638 C C . ILE A 1 83 ? -8.692 3.252 8.103 1.00 97.62 83 ILE A C 1
ATOM 640 O O . ILE A 1 83 ? -8.495 3.236 6.885 1.00 97.62 83 ILE A O 1
ATOM 644 N N . LEU A 1 84 ? -8.094 4.139 8.904 1.00 98.12 84 LEU A N 1
ATOM 645 C CA . LEU A 1 84 ? -7.158 5.152 8.410 1.00 98.12 84 LEU A CA 1
ATOM 646 C C . LEU A 1 84 ? -5.910 4.513 7.787 1.00 98.12 84 LEU A C 1
ATOM 648 O O . LEU A 1 84 ? -5.503 4.894 6.687 1.00 98.12 84 LEU A O 1
ATOM 652 N N . ILE A 1 85 ? -5.324 3.524 8.464 1.00 98.19 85 ILE A N 1
ATOM 653 C CA . ILE A 1 85 ? -4.158 2.789 7.971 1.00 98.19 85 ILE A CA 1
ATOM 654 C C . ILE A 1 85 ? -4.481 2.091 6.649 1.00 98.19 85 ILE A C 1
ATOM 656 O O . ILE A 1 85 ? -3.697 2.205 5.708 1.00 98.19 85 ILE A O 1
ATOM 660 N N . ASN A 1 86 ? -5.645 1.445 6.537 1.00 97.38 86 ASN A N 1
ATOM 661 C CA . ASN A 1 86 ? -6.077 0.809 5.292 1.00 97.38 86 ASN A CA 1
ATOM 662 C C . ASN A 1 86 ? -6.123 1.809 4.119 1.00 97.38 86 ASN A C 1
ATOM 664 O O . ASN A 1 86 ? -5.614 1.533 3.032 1.00 97.38 86 ASN A O 1
ATOM 668 N N . GLY A 1 87 ? -6.668 3.008 4.352 1.00 97.94 87 GLY A N 1
ATOM 669 C CA . GLY A 1 87 ? -6.688 4.077 3.349 1.00 97.94 87 GLY A CA 1
ATOM 670 C C . GLY A 1 87 ? -5.284 4.544 2.943 1.00 97.94 87 GLY A C 1
ATOM 671 O O . GLY A 1 87 ? -4.979 4.656 1.754 1.00 97.94 87 GLY A O 1
ATOM 672 N N . LEU A 1 88 ? -4.396 4.767 3.918 1.00 98.31 88 LEU A N 1
ATOM 673 C CA . LEU A 1 88 ? -3.005 5.162 3.663 1.00 98.31 88 LEU A CA 1
ATOM 674 C C . LEU A 1 88 ? -2.222 4.086 2.901 1.00 98.31 88 LEU A C 1
ATOM 676 O O . LEU A 1 88 ? -1.442 4.416 2.003 1.00 98.31 88 LEU A O 1
ATOM 680 N N . MET A 1 89 ? -2.455 2.811 3.215 1.00 98.00 89 MET A N 1
ATOM 681 C CA . MET A 1 89 ? -1.842 1.698 2.496 1.00 98.00 89 MET A CA 1
ATOM 682 C C . MET A 1 89 ? -2.236 1.690 1.018 1.00 98.00 89 MET A C 1
ATOM 684 O O . MET A 1 89 ? -1.371 1.533 0.153 1.00 98.00 89 MET A O 1
ATOM 688 N N . GLY A 1 90 ? -3.514 1.933 0.709 1.00 97.50 90 GLY A N 1
ATOM 689 C CA . GLY A 1 90 ? -3.994 2.066 -0.669 1.00 97.50 90 GLY A CA 1
ATOM 690 C C . GLY A 1 90 ? -3.291 3.196 -1.432 1.00 97.50 90 GLY A C 1
ATOM 691 O O . GLY A 1 90 ? -2.784 2.989 -2.534 1.00 97.50 90 GLY A O 1
ATOM 692 N N . LEU A 1 91 ? -3.149 4.375 -0.815 1.00 97.44 91 LEU A N 1
ATOM 693 C CA . LEU A 1 91 ? -2.450 5.515 -1.428 1.00 97.44 91 LEU A CA 1
ATOM 694 C C . LEU A 1 91 ? -0.969 5.216 -1.719 1.00 97.44 91 LEU A C 1
ATOM 696 O O . LEU A 1 91 ? -0.425 5.643 -2.749 1.00 97.44 91 LEU A O 1
ATOM 700 N N . HIS A 1 92 ? -0.301 4.483 -0.826 1.00 97.38 92 HIS A N 1
ATOM 701 C CA . HIS A 1 92 ? 1.070 4.036 -1.048 1.00 97.38 92 HIS A CA 1
ATOM 702 C C . HIS A 1 92 ? 1.161 2.971 -2.140 1.00 97.38 92 HIS A C 1
ATOM 704 O O . HIS A 1 92 ? 2.042 3.090 -2.994 1.00 97.38 92 HIS A O 1
ATOM 710 N N . ALA A 1 93 ? 0.254 1.991 -2.169 1.00 97.06 93 ALA A N 1
ATOM 711 C CA . ALA A 1 93 ? 0.189 0.975 -3.220 1.00 97.06 93 ALA A CA 1
ATOM 712 C C . ALA A 1 93 ? 0.026 1.612 -4.611 1.00 97.06 93 ALA A C 1
ATOM 714 O O . ALA A 1 93 ? 0.809 1.336 -5.522 1.00 97.06 93 ALA A O 1
ATOM 715 N N . ASP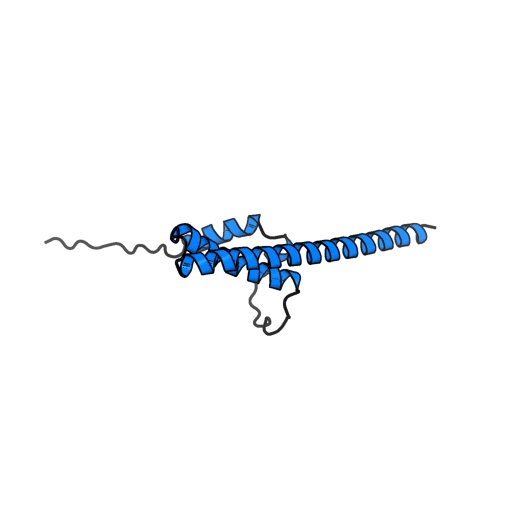 A 1 94 ? -0.880 2.580 -4.744 1.00 98.19 94 ASP A N 1
ATOM 716 C CA . ASP A 1 94 ? -1.065 3.361 -5.968 1.00 98.19 94 ASP A CA 1
ATOM 717 C C . ASP A 1 94 ? 0.209 4.099 -6.392 1.00 98.19 94 ASP A C 1
ATOM 719 O O . ASP A 1 94 ? 0.565 4.191 -7.576 1.00 98.19 94 ASP A O 1
ATOM 723 N N . ARG A 1 95 ? 0.919 4.683 -5.420 1.00 97.56 95 ARG A N 1
ATOM 724 C CA . ARG A 1 95 ? 2.172 5.385 -5.700 1.00 97.56 95 ARG A CA 1
ATOM 725 C C . ARG A 1 95 ? 3.273 4.417 -6.121 1.00 97.56 95 ARG A C 1
ATOM 727 O O . ARG A 1 95 ? 4.035 4.771 -7.021 1.00 97.56 95 ARG A O 1
ATOM 734 N N . ILE A 1 96 ? 3.345 3.239 -5.506 1.00 97.75 96 ILE A N 1
ATOM 735 C CA . ILE A 1 96 ? 4.274 2.162 -5.860 1.00 97.75 96 ILE A CA 1
ATOM 736 C C . ILE A 1 96 ? 4.023 1.727 -7.305 1.00 97.75 96 ILE A C 1
ATOM 738 O O . ILE A 1 96 ? 4.943 1.828 -8.115 1.00 97.75 96 ILE A O 1
ATOM 742 N N . ALA A 1 97 ? 2.779 1.401 -7.666 1.00 97.75 97 ALA A N 1
ATOM 743 C CA . ALA A 1 97 ? 2.415 0.984 -9.022 1.00 97.75 97 ALA A CA 1
ATOM 744 C C . ALA A 1 97 ? 2.810 2.029 -10.083 1.00 97.75 97 ALA A C 1
ATOM 746 O O . ALA A 1 97 ? 3.410 1.709 -11.111 1.00 97.75 97 ALA A O 1
ATOM 747 N N . ARG A 1 98 ? 2.560 3.321 -9.817 1.00 98.19 98 ARG A N 1
ATOM 748 C CA . ARG A 1 98 ? 2.977 4.408 -10.724 1.00 98.19 98 ARG A CA 1
ATOM 749 C C . ARG A 1 98 ? 4.494 4.514 -10.878 1.00 98.19 98 ARG A C 1
ATOM 751 O O . ARG A 1 98 ? 4.967 4.858 -11.961 1.00 98.19 98 ARG A O 1
ATOM 758 N N . LEU A 1 99 ? 5.255 4.298 -9.808 1.00 97.19 99 LEU A N 1
ATOM 759 C CA . LEU A 1 99 ? 6.718 4.355 -9.847 1.00 97.19 99 LEU A CA 1
ATOM 760 C C . LEU A 1 99 ? 7.304 3.146 -10.584 1.00 97.19 99 LEU A C 1
ATOM 762 O O . LEU A 1 99 ? 8.201 3.324 -11.406 1.00 97.19 99 LEU A O 1
ATOM 766 N N . GLU A 1 100 ? 6.762 1.953 -10.352 1.00 96.69 100 GLU A N 1
ATOM 767 C CA . GLU A 1 100 ? 7.148 0.728 -11.059 1.00 96.69 100 GLU A CA 1
ATOM 768 C C . GLU A 1 100 ? 6.875 0.830 -12.557 1.00 96.69 100 GLU A C 1
ATOM 770 O O . GLU A 1 100 ? 7.754 0.535 -13.364 1.00 96.69 100 GLU A O 1
ATOM 775 N N . LEU A 1 101 ? 5.710 1.353 -12.948 1.00 97.50 101 LEU A N 1
ATOM 776 C CA . LEU A 1 101 ? 5.388 1.570 -14.356 1.00 97.50 101 LEU A CA 1
ATOM 777 C C . LEU A 1 101 ? 6.373 2.533 -15.033 1.00 97.50 101 LEU A C 1
ATOM 779 O O . LEU A 1 101 ? 6.788 2.302 -16.169 1.00 97.50 101 LEU A O 1
ATOM 783 N N . ARG A 1 102 ? 6.761 3.622 -14.355 1.00 96.75 102 ARG A N 1
ATOM 784 C CA . ARG A 1 102 ? 7.761 4.563 -14.890 1.00 96.75 102 ARG A CA 1
ATOM 785 C C . ARG A 1 102 ? 9.114 3.888 -15.084 1.00 96.75 102 ARG A C 1
ATOM 787 O O . ARG A 1 102 ? 9.717 4.078 -16.135 1.00 96.75 102 ARG A O 1
ATOM 794 N N . LEU A 1 103 ? 9.550 3.096 -14.104 1.00 94.69 103 LEU A N 1
ATOM 795 C CA . LEU A 1 103 ? 10.795 2.334 -14.174 1.00 94.69 103 LEU A CA 1
ATOM 796 C C . LEU A 1 103 ? 10.765 1.330 -15.337 1.00 94.69 103 LEU A C 1
ATOM 798 O O . LEU A 1 103 ? 11.686 1.288 -16.148 1.00 94.69 103 LEU A O 1
ATOM 802 N N . ALA A 1 104 ? 9.683 0.561 -15.468 1.00 95.81 104 ALA A N 1
ATOM 803 C CA . ALA A 1 104 ? 9.524 -0.411 -16.545 1.00 95.81 104 ALA A CA 1
ATOM 804 C C . ALA A 1 104 ? 9.561 0.263 -17.927 1.00 95.81 104 ALA A C 1
ATOM 806 O O . ALA A 1 104 ? 10.243 -0.206 -18.837 1.00 95.81 104 ALA A O 1
ATOM 807 N N . ARG A 1 105 ? 8.893 1.416 -18.074 1.00 97.31 105 ARG A N 1
ATOM 808 C CA . ARG A 1 105 ? 8.923 2.210 -19.313 1.00 97.31 105 ARG A CA 1
ATOM 809 C C . ARG A 1 105 ? 10.317 2.741 -19.628 1.00 97.31 105 ARG A C 1
ATOM 811 O O . ARG A 1 105 ? 10.727 2.672 -20.784 1.00 97.31 105 ARG A O 1
ATOM 818 N N . SER A 1 106 ? 11.052 3.258 -18.641 1.00 95.69 106 SER A N 1
ATOM 819 C CA . SER A 1 106 ? 12.413 3.750 -18.880 1.00 95.69 106 SER A CA 1
ATOM 820 C C . SER A 1 106 ? 13.352 2.625 -19.305 1.00 95.69 106 SER A C 1
ATOM 822 O O . SER A 1 106 ? 14.090 2.795 -20.273 1.00 95.69 106 SER A O 1
ATOM 824 N N . VAL A 1 107 ? 13.269 1.465 -18.646 1.00 95.31 107 VAL A N 1
ATOM 825 C CA . VAL A 1 107 ? 14.064 0.278 -18.993 1.00 95.31 107 VAL A CA 1
ATOM 826 C C . VAL A 1 107 ? 13.723 -0.207 -20.403 1.00 95.31 107 VAL A C 1
ATOM 828 O O . VAL A 1 107 ? 14.622 -0.439 -21.206 1.00 95.31 107 VAL A O 1
ATOM 831 N N . SER A 1 108 ? 12.436 -0.284 -20.748 1.00 94.56 108 SER A N 1
ATOM 832 C CA . SER A 1 108 ? 11.991 -0.680 -22.088 1.00 94.56 108 SER A CA 1
ATOM 833 C C . SER A 1 108 ? 12.482 0.281 -23.178 1.00 94.56 108 SER A C 1
ATOM 835 O O . SER A 1 108 ? 13.019 -0.160 -24.194 1.00 94.56 108 SER A O 1
ATOM 837 N N . MET A 1 109 ? 12.373 1.598 -22.963 1.00 96.12 109 MET A N 1
ATOM 838 C CA . MET A 1 109 ? 12.887 2.591 -23.913 1.00 96.12 109 MET A CA 1
ATOM 839 C C . MET A 1 109 ? 14.405 2.498 -24.081 1.00 96.12 109 MET A C 1
ATOM 841 O O . MET A 1 109 ? 14.900 2.632 -25.199 1.00 96.12 109 MET A O 1
ATOM 845 N N . GLN A 1 110 ? 15.142 2.274 -22.991 1.00 94.00 110 GLN A N 1
ATOM 846 C CA . GLN A 1 110 ? 16.589 2.095 -23.040 1.00 94.00 110 GLN A CA 1
ATOM 847 C C . GLN A 1 110 ? 16.962 0.836 -23.829 1.00 94.00 110 GLN A C 1
ATOM 849 O O . GLN A 1 110 ? 17.798 0.914 -24.726 1.00 94.00 110 GLN A O 1
ATOM 854 N N . ALA A 1 111 ? 16.292 -0.288 -23.564 1.00 93.94 111 ALA A N 1
ATOM 855 C CA . ALA A 1 111 ? 16.492 -1.532 -24.301 1.00 93.94 111 ALA A CA 1
ATOM 856 C C . ALA A 1 111 ? 16.217 -1.352 -25.801 1.00 93.94 111 ALA A C 1
ATOM 858 O O . ALA A 1 111 ? 17.031 -1.761 -26.625 1.00 93.94 111 ALA A O 1
ATOM 859 N N . ARG A 1 112 ? 15.130 -0.655 -26.167 1.00 94.81 112 ARG A N 1
ATOM 860 C CA . ARG A 1 112 ? 14.813 -0.359 -27.572 1.00 94.81 112 ARG A CA 1
ATOM 861 C C . ARG A 1 112 ? 15.935 0.419 -28.261 1.00 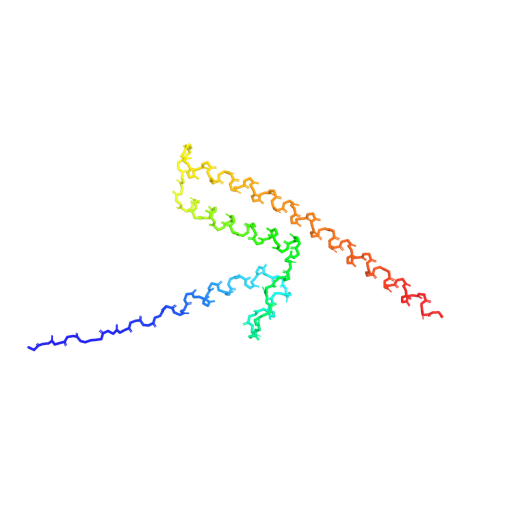94.81 112 ARG A C 1
ATOM 863 O O . ARG A 1 112 ? 16.363 0.017 -29.337 1.00 94.81 112 ARG A O 1
ATOM 870 N N . ARG A 1 113 ? 16.441 1.485 -27.629 1.00 94.44 113 ARG A N 1
ATOM 871 C CA . ARG A 1 113 ? 17.544 2.293 -28.183 1.00 94.44 113 ARG A CA 1
ATOM 872 C C . ARG A 1 113 ? 18.820 1.476 -28.368 1.00 94.44 113 ARG A C 1
ATOM 874 O O . ARG A 1 113 ? 19.505 1.650 -29.367 1.00 94.44 113 ARG A O 1
ATOM 881 N N . ILE A 1 114 ? 19.132 0.585 -27.426 1.00 93.81 114 ILE A N 1
ATOM 882 C CA . ILE A 1 114 ? 20.290 -0.312 -27.538 1.00 93.81 114 ILE A CA 1
ATOM 883 C C . ILE A 1 114 ? 20.107 -1.254 -28.732 1.00 93.81 114 ILE A C 1
ATOM 885 O O . ILE A 1 114 ? 21.004 -1.367 -29.560 1.00 93.81 114 ILE A O 1
ATOM 889 N N . CYS A 1 115 ? 18.934 -1.875 -28.878 1.00 91.69 115 CYS A N 1
ATOM 890 C CA . CYS A 1 115 ? 18.639 -2.740 -30.020 1.00 91.69 115 CYS A CA 1
ATOM 891 C C . CYS A 1 115 ? 18.716 -2.001 -31.365 1.00 91.69 115 CYS A C 1
ATOM 893 O O . CYS A 1 115 ? 19.216 -2.562 -32.334 1.00 91.69 115 CYS A O 1
ATOM 895 N N . GLU A 1 116 ? 18.228 -0.761 -31.438 1.00 91.56 116 GLU A N 1
ATOM 896 C CA . GLU A 1 116 ? 18.336 0.083 -32.635 1.00 91.56 116 GLU A CA 1
ATOM 897 C C . GLU A 1 116 ? 19.798 0.436 -32.941 1.00 91.56 116 GLU A C 1
ATOM 899 O O . GLU A 1 116 ? 20.237 0.270 -34.075 1.00 91.56 116 GLU A O 1
ATOM 904 N N . GLY A 1 117 ? 20.579 0.834 -31.933 1.00 88.12 117 GLY A N 1
ATOM 905 C CA . GLY A 1 117 ? 22.002 1.139 -32.094 1.00 88.12 117 GLY A CA 1
ATOM 906 C C . GLY A 1 117 ? 22.827 -0.059 -32.573 1.00 88.12 117 GLY A C 1
ATOM 907 O O . GLY A 1 117 ? 23.670 0.092 -33.453 1.00 88.12 117 GLY A O 1
ATOM 908 N N . LEU A 1 118 ? 22.544 -1.261 -32.059 1.00 87.00 118 LEU A N 1
ATOM 909 C CA . LEU A 1 118 ? 23.206 -2.495 -32.496 1.00 87.00 118 LEU A CA 1
ATOM 910 C C . LEU A 1 118 ? 22.869 -2.863 -33.946 1.00 87.00 118 LEU A C 1
ATOM 912 O O . LEU A 1 118 ? 23.735 -3.358 -34.658 1.00 87.00 118 LEU A O 1
ATOM 916 N N . LYS A 1 119 ? 21.636 -2.603 -34.400 1.00 80.06 119 LYS A N 1
ATOM 917 C CA . LYS A 1 119 ? 21.249 -2.816 -35.804 1.00 80.06 119 LYS A CA 1
ATOM 918 C C . LYS A 1 119 ? 21.954 -1.839 -36.741 1.00 80.06 119 LYS A C 1
ATOM 920 O O . LYS A 1 119 ? 22.390 -2.246 -37.808 1.00 80.06 119 LYS A O 1
ATOM 925 N N . SER A 1 120 ? 22.085 -0.577 -36.338 1.00 73.69 120 SER A N 1
ATOM 926 C CA . SER A 1 120 ? 22.748 0.453 -37.146 1.00 73.69 120 SER A CA 1
ATOM 927 C C . SER A 1 120 ? 24.273 0.305 -37.195 1.00 73.69 120 SER A C 1
ATOM 929 O O . SER A 1 120 ? 24.883 0.750 -38.157 1.00 73.69 120 SER A O 1
ATOM 931 N N . GLY A 1 121 ? 24.889 -0.304 -36.175 1.00 62.50 121 GLY A N 1
ATOM 932 C CA . GLY A 1 121 ? 26.328 -0.602 -36.142 1.00 62.50 121 GLY A CA 1
ATOM 933 C C . GLY A 1 121 ? 26.728 -1.931 -36.796 1.00 62.50 121 GLY A C 1
ATOM 934 O O . GLY A 1 121 ? 27.908 -2.261 -36.796 1.00 62.50 121 GLY A O 1
ATOM 935 N N . ALA A 1 122 ? 25.764 -2.702 -37.309 1.00 58.66 122 ALA A N 1
ATOM 936 C CA . ALA A 1 122 ? 25.990 -3.967 -38.013 1.00 58.66 122 ALA A CA 1
ATOM 937 C C . ALA A 1 122 ? 26.019 -3.816 -39.552 1.00 58.66 122 ALA A C 1
ATOM 939 O O . ALA A 1 122 ? 25.986 -4.827 -40.255 1.00 58.66 122 ALA A O 1
ATOM 940 N N . CYS A 1 123 ? 26.063 -2.577 -40.057 1.00 43.66 123 CYS A N 1
ATOM 941 C CA . CYS A 1 123 ? 26.217 -2.233 -41.473 1.00 43.66 123 CYS A CA 1
ATOM 942 C C . CYS A 1 123 ? 27.639 -1.752 -41.772 1.00 43.66 123 CYS A C 1
ATOM 944 O O . CYS A 1 123 ? 28.178 -0.983 -40.943 1.00 43.66 123 CYS A O 1
#

Secondary structure (DSSP, 8-state):
-----------TTHHHHHHHHHHTTTS-GGGGGGSS------SS----HHHHHHHHHHHHHHHHHHHHHT-PPTTSHHHHHHHHHHHHHHHHHHHHHHHHHHHHHHHHHHHHHHHHHHHHTT-

Radius of gyration: 23.78 Å; chains: 1; bounding box: 47×45×91 Å